Protein AF-A0A150PHY2-F1 (afdb_monomer)

Organism: Sorangium cellulosum (NCBI:txid56)

Foldseek 3Di:
DPDPDDDPPPDDPDDDLVCLVVVVLLVVLVVVQVVVVVVCVVCVVVDDDDDDDSDDDHHDDDDDDDPPDPPPPDD

Mean predicted aligned error: 11.21 Å

Secondary structure (DSSP, 8-state):
---------PPPP---HHHHHTT-HHHHHHHHHHHHHHHHHH-GGG--SSPPP-PPP-PPP--------------

Solvent-accessible surface area (backbone atoms only — not comparable to full-atom values): 5209 Å² total; per-residue (Å²): 137,83,81,88,66,82,78,74,86,64,73,80,73,92,65,55,71,68,36,40,68,67,65,46,39,56,63,53,30,51,55,49,45,54,52,51,53,52,52,40,72,74,42,50,93,80,49,84,77,75,78,79,79,56,75,74,76,74,80,67,79,88,78,84,78,78,78,75,78,82,74,78,79,84,128

Radius of gyration: 20.35 Å; Cα contacts (8 Å, |Δi|>4): 36; chains: 1; bounding box: 69×28×32 Å

Structure (mmCIF, N/CA/C/O backbone):
data_AF-A0A150PHY2-F1
#
_entry.id   AF-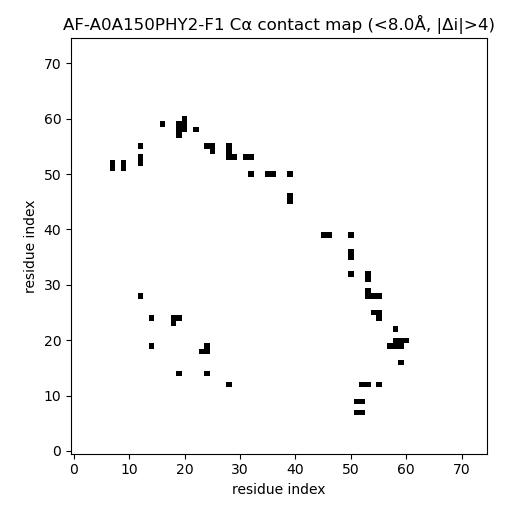A0A150PHY2-F1
#
loop_
_atom_site.group_PDB
_atom_site.id
_atom_site.type_symbol
_atom_site.label_atom_id
_atom_site.label_alt_id
_atom_site.label_comp_id
_atom_site.label_asym_id
_atom_site.label_entity_id
_atom_site.label_seq_id
_atom_site.pdbx_PDB_ins_code
_atom_site.Cartn_x
_atom_site.Cartn_y
_atom_site.Cartn_z
_atom_site.occupancy
_atom_site.B_iso_or_equiv
_atom_site.auth_seq_id
_atom_site.auth_comp_id
_atom_site.auth_asym_id
_atom_site.auth_atom_id
_atom_site.pdbx_PDB_model_num
ATOM 1 N N . MET A 1 1 ? -9.789 20.765 -7.496 1.00 33.88 1 MET A N 1
ATOM 2 C CA . MET A 1 1 ? -9.508 20.970 -6.061 1.00 33.88 1 MET A CA 1
ATOM 3 C C . MET A 1 1 ? -8.562 19.862 -5.616 1.00 33.88 1 MET A C 1
ATOM 5 O O . MET A 1 1 ? -9.016 18.793 -5.238 1.00 33.88 1 MET A O 1
ATOM 9 N N . GLN A 1 2 ? -7.258 20.053 -5.827 1.00 29.59 2 GLN A N 1
ATOM 10 C CA . GLN A 1 2 ? -6.238 19.107 -5.367 1.00 29.59 2 GLN A CA 1
ATOM 11 C C . GLN A 1 2 ? -5.921 19.493 -3.923 1.00 29.59 2 GLN A C 1
ATOM 13 O O . GLN A 1 2 ? -5.410 20.580 -3.673 1.00 29.59 2 GLN A O 1
ATOM 18 N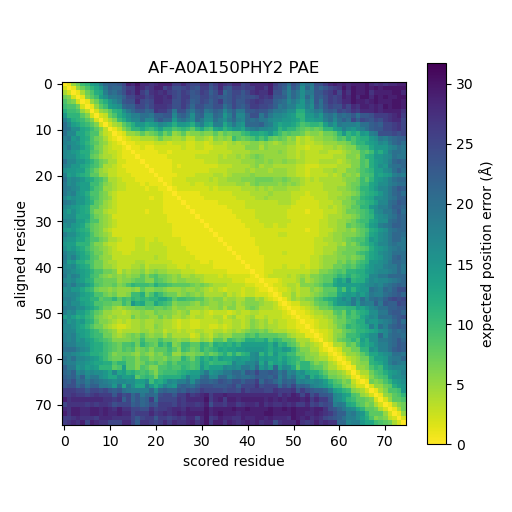 N . ASP A 1 3 ? -6.349 18.654 -2.988 1.00 36.03 3 ASP A N 1
ATOM 19 C CA . ASP A 1 3 ? -6.139 18.846 -1.558 1.00 36.03 3 ASP A CA 1
ATOM 20 C C . ASP A 1 3 ? -4.644 18.672 -1.242 1.00 36.03 3 ASP A C 1
ATOM 22 O O . ASP A 1 3 ? -4.109 17.562 -1.261 1.00 36.03 3 ASP A O 1
ATOM 26 N N . LEU A 1 4 ? -3.951 19.789 -1.003 1.00 40.22 4 LEU A N 1
ATOM 27 C CA . LEU A 1 4 ? -2.596 19.833 -0.452 1.00 40.22 4 LEU A CA 1
ATOM 28 C C . LEU A 1 4 ? -2.687 19.605 1.068 1.00 40.22 4 LEU A C 1
ATOM 30 O O . LEU A 1 4 ? -2.429 20.495 1.875 1.00 40.22 4 LEU A O 1
ATOM 34 N N . GLY A 1 5 ? -3.112 18.403 1.455 1.00 40.59 5 GLY A N 1
ATOM 35 C CA . GLY A 1 5 ? -3.266 17.988 2.843 1.00 40.59 5 GLY A CA 1
ATOM 36 C C . GLY A 1 5 ? -1.934 17.553 3.453 1.00 40.59 5 GLY A C 1
ATOM 37 O O . GLY A 1 5 ? -1.286 16.635 2.952 1.00 40.59 5 GLY A O 1
ATOM 38 N N . ALA A 1 6 ? -1.549 18.225 4.541 1.00 42.62 6 ALA A N 1
ATOM 39 C CA . ALA A 1 6 ? -0.473 17.910 5.483 1.00 42.62 6 ALA A CA 1
ATOM 40 C C . ALA A 1 6 ? 0.157 16.510 5.319 1.00 42.62 6 ALA A C 1
ATOM 42 O O . ALA A 1 6 ? -0.432 15.484 5.670 1.00 42.62 6 ALA A O 1
ATOM 43 N N . GLY A 1 7 ? 1.391 16.484 4.809 1.00 46.19 7 GLY A N 1
ATOM 44 C CA . GLY A 1 7 ? 2.152 15.266 4.565 1.00 46.19 7 GLY A CA 1
ATOM 45 C C . GLY A 1 7 ? 2.409 14.494 5.855 1.00 46.19 7 GLY A C 1
ATOM 46 O O . GLY A 1 7 ? 3.338 14.791 6.605 1.00 46.19 7 GLY A O 1
ATOM 47 N N . ASN A 1 8 ? 1.614 13.453 6.093 1.00 54.09 8 ASN A N 1
ATOM 48 C CA . ASN A 1 8 ? 2.022 12.337 6.928 1.00 54.09 8 ASN A CA 1
ATOM 49 C C . ASN A 1 8 ? 3.348 11.826 6.342 1.00 54.09 8 ASN A C 1
ATOM 51 O O . ASN A 1 8 ? 3.333 11.130 5.328 1.00 54.09 8 ASN A O 1
ATOM 55 N N . ARG A 1 9 ? 4.490 12.182 6.954 1.00 50.62 9 ARG A N 1
ATOM 56 C CA . ARG A 1 9 ? 5.836 11.653 6.642 1.00 50.62 9 ARG A CA 1
ATOM 57 C C . ARG A 1 9 ? 5.946 10.166 7.018 1.00 50.62 9 ARG A C 1
ATOM 59 O O . ARG A 1 9 ? 6.957 9.709 7.543 1.00 50.62 9 ARG A O 1
ATOM 66 N N . GLY A 1 10 ? 4.865 9.416 6.823 1.00 55.97 10 GLY A N 1
ATOM 67 C CA . GLY A 1 10 ? 4.816 7.984 6.980 1.00 55.97 10 GLY A CA 1
ATOM 68 C C . GLY A 1 10 ? 5.803 7.387 6.000 1.00 55.97 10 GLY A C 1
ATOM 69 O O . GLY A 1 10 ? 5.843 7.781 4.837 1.00 55.97 10 GLY A O 1
ATOM 70 N N . ALA A 1 11 ? 6.616 6.462 6.497 1.00 64.50 11 ALA A N 1
ATOM 71 C CA . ALA A 1 11 ? 7.607 5.781 5.692 1.00 64.50 11 ALA A CA 1
ATOM 72 C C . ALA A 1 11 ? 7.003 5.281 4.365 1.00 64.50 11 ALA A C 1
ATOM 74 O O . ALA A 1 11 ? 5.819 4.936 4.274 1.00 64.50 11 ALA A O 1
ATOM 75 N N . GLU A 1 12 ? 7.843 5.180 3.350 1.00 72.06 12 GLU A N 1
ATOM 76 C CA . GLU A 1 12 ? 7.520 4.56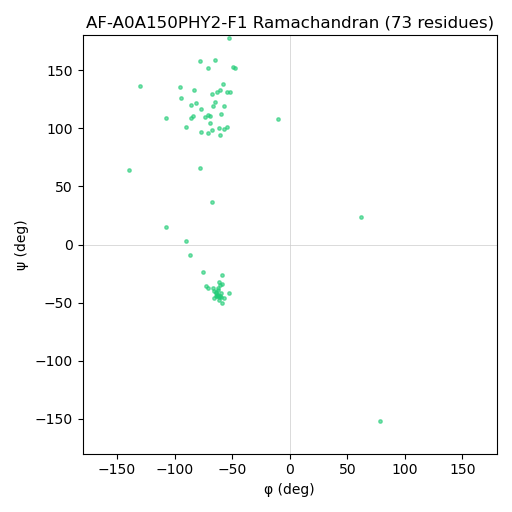6 2.066 1.00 72.06 12 GLU A CA 1
ATOM 77 C C . GLU A 1 12 ? 6.928 3.155 2.274 1.00 72.06 12 GLU A C 1
ATOM 79 O O . GLU A 1 12 ? 7.479 2.386 3.075 1.00 72.06 12 GLU A O 1
ATOM 84 N N . PRO A 1 13 ? 5.792 2.783 1.655 1.00 82.19 13 PRO A N 1
ATOM 85 C CA . PRO A 1 13 ? 5.279 1.422 1.743 1.00 82.19 13 PRO A CA 1
ATOM 86 C C . PRO A 1 13 ? 6.336 0.404 1.301 1.00 82.19 13 PRO A C 1
ATOM 88 O O . PRO A 1 13 ? 6.959 0.536 0.249 1.00 82.19 13 PRO A O 1
ATOM 91 N N . PHE A 1 14 ? 6.550 -0.637 2.109 1.00 86.50 14 PHE A N 1
ATOM 92 C CA . PHE A 1 14 ? 7.573 -1.633 1.802 1.00 86.50 14 PHE A CA 1
ATOM 93 C C . PHE A 1 14 ? 7.164 -2.472 0.588 1.00 86.50 14 PHE A C 1
ATOM 95 O O . PHE A 1 14 ? 6.254 -3.298 0.670 1.00 86.50 14 PHE A O 1
ATOM 102 N N . VAL A 1 15 ? 7.856 -2.287 -0.527 1.00 89.06 15 VAL A N 1
ATOM 103 C CA . VAL A 1 15 ? 7.714 -3.079 -1.751 1.00 89.06 15 VAL A CA 1
ATOM 104 C C . VAL A 1 15 ? 9.112 -3.505 -2.177 1.00 89.06 15 VAL A C 1
ATOM 106 O O . VAL A 1 15 ? 10.046 -2.700 -2.108 1.00 89.06 15 VAL A O 1
ATOM 109 N N . THR A 1 16 ? 9.287 -4.762 -2.584 1.00 89.12 16 THR A N 1
ATOM 110 C CA . THR A 1 16 ? 10.609 -5.229 -3.015 1.00 89.12 16 THR A CA 1
ATOM 111 C C . THR A 1 16 ? 10.984 -4.602 -4.363 1.00 89.12 16 THR A C 1
ATOM 113 O O . THR A 1 16 ? 1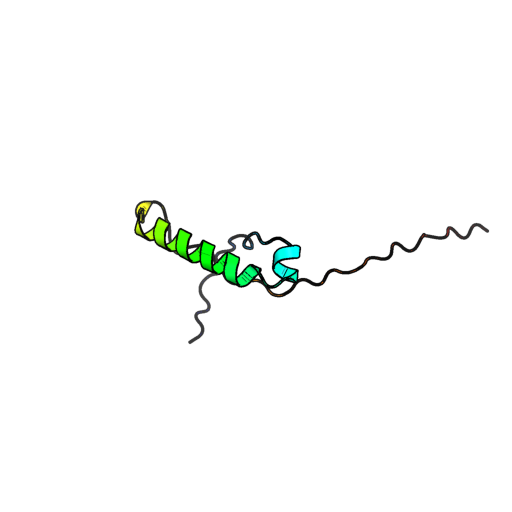0.093 -4.306 -5.166 1.00 89.12 16 THR A O 1
ATOM 116 N N . PRO A 1 17 ? 12.282 -4.411 -4.668 1.00 87.75 17 PRO A N 1
ATOM 117 C CA . PRO A 1 17 ? 12.700 -3.964 -5.995 1.00 87.75 17 PRO A CA 1
ATOM 118 C C . PRO A 1 17 ? 12.128 -4.846 -7.113 1.00 87.75 17 PRO A C 1
ATOM 120 O O . PRO A 1 17 ? 11.602 -4.328 -8.089 1.00 87.75 17 PRO A O 1
ATOM 123 N N . ASN A 1 18 ? 12.120 -6.172 -6.935 1.00 89.31 18 ASN A N 1
ATOM 124 C CA . ASN A 1 18 ? 11.545 -7.109 -7.905 1.00 89.31 18 ASN A CA 1
ATOM 125 C C . ASN A 1 18 ? 10.030 -6.913 -8.109 1.00 89.31 18 ASN A C 1
ATOM 127 O O . ASN A 1 18 ? 9.545 -7.021 -9.232 1.00 89.31 18 ASN A O 1
ATOM 131 N N . ASP A 1 19 ? 9.267 -6.605 -7.056 1.00 90.25 19 ASP A N 1
ATOM 132 C CA . ASP A 1 19 ? 7.837 -6.298 -7.192 1.00 90.25 19 ASP A CA 1
ATOM 133 C C . ASP A 1 19 ? 7.601 -5.008 -7.974 1.00 90.25 19 ASP A C 1
ATOM 135 O O . ASP A 1 19 ? 6.714 -4.990 -8.825 1.00 90.25 19 ASP A O 1
ATOM 139 N N . ARG A 1 20 ? 8.427 -3.976 -7.750 1.00 88.44 20 ARG A N 1
ATOM 140 C CA . ARG A 1 20 ? 8.384 -2.737 -8.541 1.00 88.44 20 ARG A CA 1
ATOM 141 C C . ARG A 1 20 ? 8.780 -2.984 -9.997 1.00 88.44 20 ARG A C 1
ATOM 143 O O . ARG A 1 20 ? 8.063 -2.565 -10.897 1.00 88.44 20 ARG A O 1
ATOM 150 N N . HIS A 1 21 ? 9.865 -3.721 -10.245 1.00 86.69 21 HIS A N 1
ATOM 151 C CA . HIS A 1 21 ? 10.318 -4.050 -11.60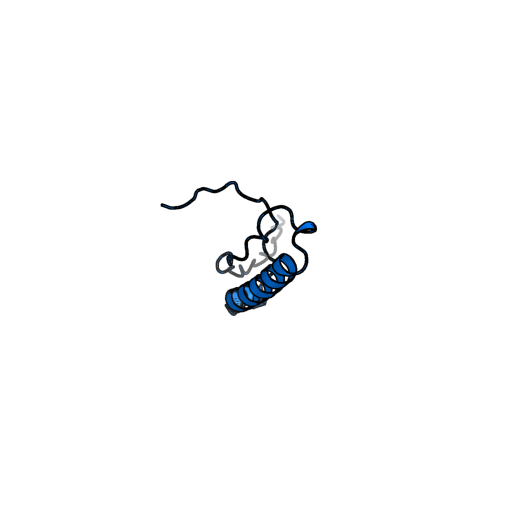3 1.00 86.69 21 HIS A CA 1
ATOM 152 C C . HIS A 1 21 ? 9.289 -4.862 -12.394 1.00 86.69 21 HIS A C 1
ATOM 154 O O . HIS A 1 21 ? 9.196 -4.719 -13.608 1.00 86.69 21 HIS A O 1
ATOM 160 N N . ARG A 1 22 ? 8.506 -5.707 -11.716 1.00 88.88 22 ARG A N 1
ATOM 161 C CA . ARG A 1 22 ? 7.432 -6.496 -12.335 1.00 88.88 22 ARG A CA 1
ATOM 162 C C . ARG A 1 22 ? 6.070 -5.790 -12.336 1.00 88.88 22 ARG A C 1
ATOM 164 O O . ARG A 1 22 ? 5.090 -6.422 -12.716 1.00 88.88 22 ARG A O 1
ATOM 171 N N . GLY A 1 23 ? 5.976 -4.543 -11.862 1.00 88.50 23 GLY A N 1
ATOM 172 C CA . GLY A 1 23 ? 4.712 -3.796 -11.769 1.00 88.50 23 GLY A CA 1
ATOM 173 C C . GLY A 1 23 ? 3.662 -4.426 -10.840 1.00 88.50 23 GLY A C 1
ATOM 174 O O . GLY A 1 23 ? 2.464 -4.215 -11.012 1.00 88.50 23 GLY A O 1
ATOM 175 N N . ARG A 1 24 ? 4.084 -5.251 -9.872 1.00 91.31 24 ARG A N 1
ATOM 176 C CA . ARG A 1 24 ? 3.193 -5.924 -8.901 1.00 91.31 24 ARG A CA 1
ATOM 177 C C . ARG A 1 24 ? 2.896 -5.064 -7.671 1.00 91.31 24 ARG A C 1
ATOM 179 O O . ARG A 1 24 ? 2.063 -5.426 -6.839 1.00 91.31 24 ARG A O 1
ATOM 186 N N . ASP A 1 25 ? 3.590 -3.945 -7.546 1.00 91.12 25 ASP A N 1
ATOM 187 C CA . ASP A 1 25 ? 3.506 -2.993 -6.448 1.00 91.12 25 ASP A CA 1
ATOM 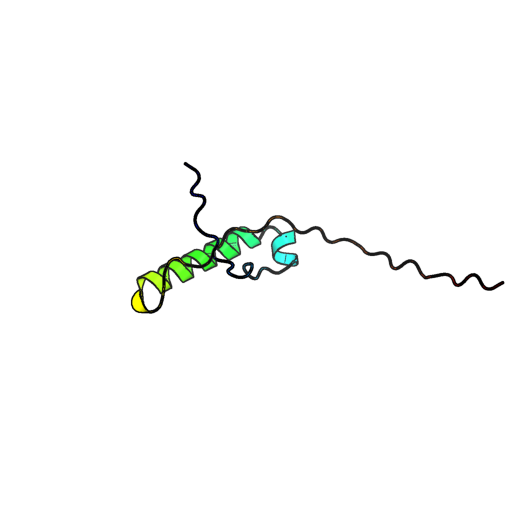188 C C . ASP A 1 25 ? 2.099 -2.401 -6.284 1.00 91.12 25 ASP A C 1
ATOM 190 O O . ASP A 1 25 ? 1.569 -2.407 -5.173 1.00 91.12 25 ASP A O 1
ATOM 194 N N . GLY A 1 26 ? 1.451 -1.990 -7.376 1.00 90.12 26 GLY A N 1
ATOM 195 C CA . GLY A 1 26 ? 0.103 -1.418 -7.335 1.00 90.12 26 GLY A CA 1
ATOM 196 C C . GLY A 1 26 ? -0.929 -2.372 -6.725 1.00 90.12 26 GLY A C 1
ATOM 197 O O . GLY A 1 26 ? -1.635 -2.013 -5.779 1.00 90.12 26 GLY A O 1
ATOM 198 N N . ALA A 1 27 ? -0.972 -3.619 -7.205 1.00 91.62 27 ALA A N 1
ATOM 199 C CA . ALA A 1 27 ? -1.893 -4.636 -6.692 1.00 91.62 27 ALA A CA 1
ATOM 200 C C . ALA A 1 27 ? -1.610 -4.982 -5.218 1.00 91.62 27 ALA A C 1
ATOM 202 O O . ALA A 1 27 ? -2.535 -5.098 -4.408 1.00 91.62 27 ALA A O 1
ATOM 203 N N . LEU A 1 28 ? -0.329 -5.089 -4.846 1.00 91.81 28 LEU A N 1
ATOM 204 C CA . LEU A 1 28 ? 0.092 -5.371 -3.473 1.00 91.81 28 LEU A CA 1
ATOM 205 C C . LEU A 1 28 ? -0.326 -4.254 -2.503 1.00 91.81 28 LEU A C 1
ATOM 207 O O . LEU A 1 28 ? -0.821 -4.530 -1.405 1.00 91.81 28 LEU A O 1
ATOM 211 N N . LEU A 1 29 ? -0.135 -2.994 -2.895 1.00 92.94 29 LEU A N 1
ATOM 212 C CA . LEU A 1 29 ? -0.489 -1.839 -2.072 1.00 92.94 29 LEU A CA 1
ATOM 213 C C . LEU A 1 29 ? -2.004 -1.651 -1.962 1.00 92.94 29 LEU A C 1
ATOM 215 O O . LEU A 1 29 ? -2.490 -1.375 -0.864 1.00 92.94 29 LEU A O 1
ATOM 219 N N . ALA A 1 30 ? -2.759 -1.899 -3.035 1.00 91.62 30 ALA A N 1
ATOM 220 C CA . ALA A 1 30 ? -4.221 -1.878 -3.001 1.00 91.62 30 ALA A CA 1
ATOM 221 C C . ALA A 1 30 ? -4.790 -2.929 -2.030 1.00 91.62 30 ALA A C 1
ATOM 223 O O . ALA A 1 30 ? -5.644 -2.612 -1.195 1.00 91.62 30 ALA A O 1
ATOM 224 N N . ALA A 1 31 ? -4.266 -4.160 -2.069 1.00 93.75 31 ALA A N 1
ATOM 225 C CA . ALA A 1 31 ? -4.677 -5.223 -1.153 1.00 93.75 31 ALA A CA 1
ATOM 226 C C . ALA A 1 31 ? -4.402 -4.850 0.315 1.00 93.75 31 ALA A C 1
ATOM 228 O O . ALA A 1 31 ? -5.264 -5.005 1.185 1.00 93.75 31 ALA A O 1
ATOM 229 N N . ARG A 1 32 ? -3.221 -4.287 0.599 1.00 93.56 32 ARG A N 1
ATOM 230 C CA . ARG A 1 32 ? -2.870 -3.808 1.946 1.00 93.56 32 ARG A CA 1
ATOM 231 C C . ARG A 1 32 ? -3.768 -2.662 2.394 1.00 93.56 32 ARG A C 1
ATOM 233 O O . ARG A 1 32 ? -4.238 -2.678 3.531 1.00 93.56 32 ARG A O 1
ATOM 240 N N . HIS A 1 33 ? -4.065 -1.717 1.507 1.00 92.88 33 HIS A N 1
ATOM 241 C CA . HIS A 1 33 ? -4.967 -0.616 1.815 1.00 92.88 33 HIS A CA 1
ATOM 242 C C . HIS A 1 33 ? -6.341 -1.133 2.265 1.00 92.88 33 HIS A C 1
ATOM 244 O O . HIS A 1 33 ? -6.838 -0.713 3.312 1.00 92.88 33 HIS A O 1
ATOM 250 N N . ALA A 1 34 ? -6.915 -2.107 1.553 1.00 93.50 34 ALA A N 1
ATOM 251 C CA . AL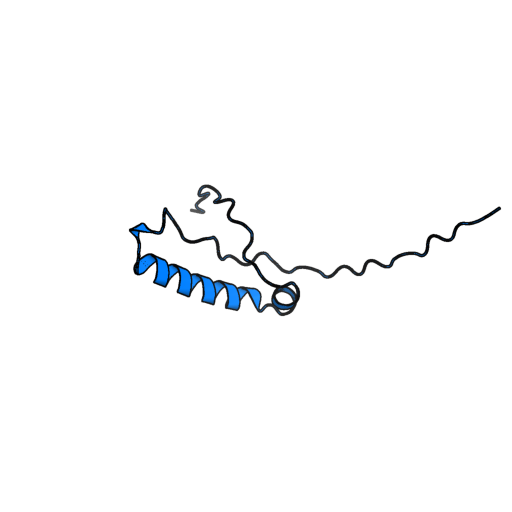A A 1 34 ? -8.205 -2.700 1.908 1.00 93.50 34 ALA A CA 1
ATOM 252 C C . ALA A 1 34 ? -8.198 -3.355 3.304 1.00 93.50 34 ALA A C 1
ATOM 254 O O . ALA A 1 34 ? -9.131 -3.158 4.093 1.00 93.50 34 ALA A O 1
ATOM 255 N N . ILE A 1 35 ? -7.125 -4.080 3.647 1.00 94.12 35 ILE A N 1
ATOM 256 C CA . ILE A 1 35 ? -6.948 -4.691 4.975 1.00 94.12 35 ILE A CA 1
ATOM 257 C C . ILE A 1 35 ? -6.906 -3.612 6.062 1.00 94.12 35 ILE A C 1
ATOM 259 O O . ILE A 1 35 ? -7.618 -3.714 7.064 1.00 94.12 35 ILE A O 1
ATOM 263 N N . TYR A 1 36 ? -6.117 -2.556 5.856 1.00 91.62 36 TYR A N 1
ATOM 264 C CA . TYR A 1 36 ? -5.966 -1.474 6.829 1.00 91.62 36 TYR A CA 1
ATOM 265 C C . TYR A 1 36 ? -7.257 -0.672 7.009 1.00 91.62 36 TYR A C 1
ATOM 267 O O . TYR A 1 36 ? -7.612 -0.331 8.137 1.00 91.62 36 TYR A O 1
ATOM 275 N N . GLN A 1 37 ? -8.011 -0.437 5.934 1.00 92.00 37 GLN A N 1
ATOM 276 C CA . GLN A 1 37 ? -9.334 0.173 6.040 1.00 92.00 37 GLN A CA 1
ATOM 277 C C . GLN A 1 37 ? -10.298 -0.699 6.853 1.00 92.00 37 GLN A C 1
ATOM 279 O O . GLN A 1 37 ? -11.017 -0.187 7.712 1.00 92.00 37 GLN A O 1
ATOM 284 N N . ARG A 1 38 ? -10.304 -2.021 6.627 1.00 94.00 38 ARG A N 1
ATOM 285 C CA . ARG A 1 38 ? -11.139 -2.949 7.404 1.00 94.00 38 ARG A CA 1
ATOM 286 C C . ARG A 1 38 ? -10.738 -2.963 8.879 1.00 94.00 38 ARG A C 1
ATOM 288 O O . ARG A 1 38 ? -11.613 -2.906 9.740 1.00 94.00 38 ARG A O 1
ATOM 295 N N . ALA A 1 39 ? -9.440 -2.996 9.172 1.00 92.62 39 ALA A N 1
ATOM 296 C CA . ALA A 1 39 ? -8.926 -2.944 10.538 1.00 92.62 39 ALA A CA 1
ATOM 297 C C . ALA A 1 39 ? -9.293 -1.627 11.240 1.00 92.62 39 ALA A C 1
ATOM 299 O O . ALA A 1 39 ? -9.683 -1.638 12.407 1.00 92.62 39 ALA A O 1
ATOM 300 N N . ARG A 1 40 ? -9.238 -0.500 10.519 1.00 90.62 40 ARG A N 1
ATOM 301 C CA . ARG A 1 40 ? -9.665 0.804 11.035 1.00 90.62 40 ARG A CA 1
ATOM 302 C C . ARG A 1 40 ? -11.153 0.846 11.354 1.00 90.62 40 ARG A C 1
ATOM 304 O O . ARG A 1 40 ? -11.514 1.304 12.432 1.00 90.62 40 ARG A O 1
ATOM 311 N N . ARG A 1 41 ? -12.004 0.316 10.469 1.00 91.56 41 ARG A N 1
ATOM 312 C CA . ARG A 1 41 ? -13.451 0.208 10.723 1.00 91.56 41 ARG A CA 1
ATOM 313 C C . ARG A 1 41 ? -13.766 -0.658 11.946 1.00 91.56 41 ARG A C 1
ATOM 315 O O . ARG A 1 41 ? -14.711 -0.360 12.662 1.00 91.56 41 ARG A O 1
ATOM 322 N N . ARG A 1 42 ? -12.978 -1.710 12.195 1.00 94.06 42 ARG A N 1
ATOM 323 C CA . ARG A 1 42 ? -13.191 -2.629 13.325 1.00 94.06 42 ARG A CA 1
ATOM 324 C C . ARG A 1 42 ? -12.820 -2.018 14.678 1.00 94.06 42 ARG A C 1
ATOM 326 O O . ARG A 1 42 ? -13.458 -2.343 15.672 1.00 94.06 42 ARG A O 1
ATOM 333 N N . THR A 1 43 ? -11.780 -1.189 14.740 1.00 91.56 43 THR A N 1
ATOM 334 C CA . THR A 1 43 ? -11.256 -0.688 16.023 1.00 91.56 43 THR A CA 1
ATOM 335 C C . THR A 1 43 ? -10.878 0.792 15.933 1.00 91.56 43 THR A C 1
ATOM 337 O O . THR A 1 43 ? -9.700 1.122 16.068 1.00 91.56 43 THR A O 1
ATOM 340 N N . PRO A 1 44 ? -11.836 1.708 15.698 1.00 88.69 44 PRO A N 1
ATOM 341 C CA . PRO A 1 44 ? -11.542 3.104 15.363 1.00 88.69 44 PRO A CA 1
ATOM 342 C C . PRO A 1 44 ? -10.724 3.833 16.437 1.00 88.69 44 PRO A C 1
ATOM 344 O O . PRO A 1 44 ? -9.831 4.594 16.088 1.00 88.69 44 PRO A O 1
ATOM 347 N N . LEU A 1 45 ? -10.932 3.519 17.722 1.00 92.44 45 LEU A N 1
ATOM 348 C CA . LEU A 1 45 ? -10.185 4.092 18.855 1.00 92.44 45 LEU A CA 1
ATOM 349 C C . LEU A 1 45 ? -8.665 3.854 18.787 1.00 92.44 45 LEU A C 1
ATOM 351 O O . LEU A 1 45 ? -7.895 4.635 19.333 1.00 92.44 45 LEU A O 1
ATOM 355 N N . ARG A 1 46 ? -8.216 2.791 18.104 1.00 89.38 46 ARG A N 1
ATOM 356 C CA . ARG A 1 46 ? -6.786 2.495 17.909 1.00 89.38 46 ARG A CA 1
ATOM 357 C C . ARG A 1 46 ? -6.135 3.415 16.868 1.00 89.38 46 ARG A C 1
ATOM 359 O O . ARG A 1 46 ? -4.914 3.544 16.842 1.00 89.38 46 ARG A O 1
ATOM 366 N N . TRP A 1 47 ? -6.918 3.987 15.956 1.00 84.06 47 TRP A N 1
ATOM 367 C CA . TRP A 1 47 ? -6.404 4.699 14.789 1.00 84.06 47 TRP A CA 1
ATOM 368 C C . TRP A 1 47 ? -6.601 6.200 14.956 1.00 84.06 47 TRP A C 1
ATOM 370 O O . TRP A 1 47 ? -7.713 6.705 14.834 1.00 84.06 47 TRP A O 1
ATOM 380 N N . ILE A 1 48 ? -5.504 6.925 15.165 1.00 81.44 48 ILE A N 1
ATOM 381 C CA . ILE A 1 48 ? -5.517 8.386 15.123 1.00 81.44 48 ILE A CA 1
ATOM 382 C C . ILE A 1 48 ? -5.376 8.807 13.657 1.00 81.44 48 ILE A C 1
ATOM 384 O O . ILE A 1 48 ? -4.333 8.606 13.036 1.00 81.44 48 ILE A O 1
ATOM 388 N N . GLY A 1 49 ? -6.446 9.365 13.093 1.00 82.12 49 GLY A N 1
ATOM 389 C CA . GLY A 1 49 ? -6.452 9.895 11.729 1.00 82.12 49 GLY A CA 1
ATOM 390 C C . GLY A 1 49 ? -6.576 8.837 10.626 1.00 82.12 49 GLY A C 1
ATOM 391 O O . GLY A 1 49 ? -7.224 7.799 10.787 1.00 82.12 49 GLY A O 1
ATOM 392 N N . GLN A 1 50 ? -6.027 9.158 9.452 1.00 81.06 50 GLN A N 1
ATOM 393 C CA . GLN A 1 50 ? -6.131 8.333 8.246 1.00 81.06 50 GLN A CA 1
ATOM 394 C C . GLN A 1 50 ? -5.171 7.136 8.276 1.00 81.06 50 GLN A C 1
ATOM 396 O O . GLN A 1 50 ? -4.146 7.139 8.957 1.00 81.06 50 GLN A O 1
ATOM 401 N N . THR A 1 51 ? -5.484 6.101 7.492 1.00 84.44 51 THR A N 1
ATOM 402 C CA . THR A 1 51 ? -4.514 5.032 7.220 1.00 84.44 51 THR A CA 1
ATOM 403 C C . THR A 1 51 ? -3.319 5.589 6.439 1.00 84.44 51 THR A C 1
ATOM 405 O O . THR A 1 51 ? -3.429 6.627 5.790 1.00 84.44 51 THR A O 1
ATOM 408 N N . ARG A 1 52 ? -2.176 4.894 6.490 1.00 84.88 52 ARG A N 1
ATOM 409 C CA . ARG A 1 52 ? -0.949 5.256 5.753 1.00 84.88 52 ARG A CA 1
ATOM 410 C C . ARG A 1 52 ? -1.231 5.528 4.268 1.00 84.88 52 ARG A C 1
ATOM 412 O O . ARG A 1 52 ? -2.163 4.957 3.710 1.00 84.88 52 ARG A O 1
ATOM 419 N N . ASN A 1 53 ? -0.411 6.367 3.635 1.00 84.69 53 ASN A N 1
ATOM 420 C CA . ASN A 1 53 ? -0.451 6.548 2.185 1.00 84.69 53 ASN A CA 1
ATOM 421 C C . ASN A 1 53 ? -0.044 5.233 1.491 1.00 84.69 53 ASN A C 1
ATOM 423 O O . ASN A 1 53 ? 1.037 4.712 1.751 1.00 84.69 53 ASN A O 1
ATOM 427 N N . TRP A 1 54 ? -0.922 4.696 0.641 1.00 86.38 54 TRP A N 1
ATOM 428 C CA . TRP A 1 54 ? -0.720 3.447 -0.110 1.00 86.38 54 TRP A CA 1
ATOM 429 C C . TRP A 1 54 ? -0.475 3.686 -1.604 1.00 86.38 54 TRP A C 1
ATOM 431 O O . TRP A 1 54 ? -0.598 2.762 -2.403 1.00 86.38 54 TRP A O 1
ATOM 441 N N . THR A 1 55 ? -0.163 4.921 -1.991 1.00 83.25 55 THR A N 1
ATOM 442 C CA . THR A 1 55 ? 0.160 5.258 -3.378 1.00 83.25 55 THR A CA 1
ATOM 443 C C . THR A 1 55 ? 1.491 4.607 -3.765 1.00 83.25 55 THR A C 1
ATOM 445 O O . THR A 1 55 ? 2.456 4.752 -3.011 1.00 83.25 55 THR A O 1
ATOM 448 N N . PRO A 1 56 ? 1.570 3.880 -4.894 1.00 77.62 56 PRO A N 1
ATOM 449 C CA . PRO A 1 56 ? 2.840 3.367 -5.389 1.00 77.62 56 PRO A CA 1
ATOM 450 C C . PRO A 1 56 ? 3.773 4.525 -5.747 1.00 77.62 56 PRO A C 1
ATOM 452 O O . PRO A 1 56 ? 3.384 5.455 -6.453 1.00 77.62 56 PRO A O 1
ATOM 455 N N . VAL A 1 57 ? 5.014 4.459 -5.271 1.00 75.94 57 VAL A N 1
ATOM 456 C CA . VAL A 1 57 ? 6.100 5.292 -5.791 1.00 75.94 57 VAL A CA 1
ATOM 457 C C . VAL A 1 57 ? 6.645 4.618 -7.034 1.00 75.94 57 VAL A C 1
ATOM 459 O O . VAL A 1 57 ? 6.832 3.403 -7.036 1.00 75.94 57 VAL A O 1
ATOM 462 N N . GLY A 1 58 ? 6.823 5.425 -8.082 1.00 73.88 58 GLY A N 1
ATOM 463 C CA . GLY A 1 58 ? 7.044 4.998 -9.459 1.00 73.88 58 GLY A CA 1
ATOM 464 C C . GLY A 1 58 ? 8.189 3.999 -9.686 1.00 73.88 58 GLY A C 1
ATOM 465 O O . GLY A 1 58 ? 8.912 3.610 -8.765 1.00 73.88 58 GLY A O 1
ATOM 466 N N . PRO A 1 59 ? 8.366 3.564 -10.942 1.00 71.94 59 PRO A N 1
ATOM 467 C CA . PRO A 1 59 ? 9.302 2.500 -11.275 1.00 71.94 59 PRO A CA 1
ATOM 468 C C . PRO A 1 59 ? 10.729 2.844 -10.834 1.00 71.94 59 PRO A C 1
ATOM 470 O O . PRO A 1 59 ? 11.206 3.965 -11.007 1.00 71.94 59 PRO A O 1
ATOM 473 N N . VAL A 1 60 ? 11.420 1.848 -10.281 1.00 72.31 60 VAL A N 1
ATOM 474 C CA . VAL A 1 60 ? 12.846 1.939 -9.953 1.00 72.31 60 VAL A CA 1
ATOM 475 C C . VAL A 1 60 ? 13.639 1.342 -11.107 1.00 72.31 60 VAL A C 1
ATOM 477 O O . VAL A 1 60 ? 13.303 0.267 -11.602 1.00 72.31 60 VAL A O 1
ATOM 480 N N . THR A 1 61 ? 14.711 2.017 -11.513 1.00 76.56 61 THR A N 1
ATOM 481 C CA . THR A 1 61 ? 15.656 1.508 -12.512 1.00 76.56 61 THR A CA 1
ATOM 482 C C . THR A 1 61 ? 16.822 0.827 -11.809 1.00 76.56 61 THR A C 1
ATOM 484 O O . THR A 1 61 ? 17.479 1.431 -10.959 1.00 76.56 61 THR A O 1
ATOM 487 N N . LEU A 1 62 ? 17.107 -0.423 -12.177 1.00 76.69 62 LEU A N 1
ATOM 488 C CA . LEU A 1 62 ? 18.328 -1.093 -11.744 1.00 76.69 62 LEU A CA 1
ATOM 489 C C . LEU A 1 62 ? 19.497 -0.493 -12.529 1.00 76.69 62 LEU A C 1
ATOM 491 O O . LEU A 1 62 ? 19.604 -0.699 -13.736 1.00 76.69 62 LEU A O 1
ATOM 495 N N . LYS A 1 63 ? 20.360 0.272 -11.856 1.00 75.50 63 LYS A N 1
ATOM 496 C CA . LYS A 1 63 ? 21.602 0.761 -12.462 1.00 75.50 63 LYS A CA 1
ATOM 497 C C . LYS A 1 63 ? 22.693 -0.290 -12.295 1.00 75.50 63 LYS A C 1
ATOM 499 O O . LYS A 1 63 ? 23.042 -0.642 -11.167 1.00 75.50 63 LYS A O 1
ATOM 504 N N . LEU A 1 64 ? 23.234 -0.763 -13.414 1.00 79.00 64 LEU A N 1
ATOM 505 C CA . LEU A 1 64 ? 24.467 -1.536 -13.426 1.00 79.00 64 LEU A CA 1
ATOM 506 C C . LEU A 1 64 ? 25.615 -0.580 -13.092 1.00 79.00 64 LEU A C 1
ATOM 508 O O . LEU A 1 64 ? 25.915 0.320 -13.871 1.00 79.00 64 LEU A O 1
ATOM 512 N N . HIS A 1 65 ? 26.221 -0.748 -11.921 1.00 73.69 65 HIS A N 1
ATOM 513 C CA . HIS A 1 65 ? 27.476 -0.080 -11.608 1.00 73.69 65 HIS A CA 1
ATOM 514 C C . HIS A 1 65 ? 28.581 -1.031 -12.052 1.00 73.69 65 HIS A C 1
ATOM 516 O O . HIS A 1 65 ? 28.841 -2.038 -11.393 1.00 73.69 65 HIS A O 1
ATOM 522 N N . THR A 1 66 ? 29.171 -0.755 -13.212 1.00 77.44 66 THR A N 1
ATOM 523 C CA . THR A 1 66 ? 30.422 -1.404 -13.594 1.00 77.44 66 THR A CA 1
ATOM 524 C C . THR A 1 66 ? 31.474 -0.892 -12.628 1.00 77.44 66 THR A C 1
ATOM 526 O O . THR A 1 66 ? 31.687 0.310 -12.533 1.00 77.44 66 THR A O 1
ATOM 529 N N . HIS A 1 67 ? 32.087 -1.783 -11.858 1.00 67.19 67 HIS A N 1
ATOM 530 C CA . HIS A 1 67 ? 33.253 -1.402 -11.080 1.00 67.19 67 HIS A CA 1
ATOM 531 C C . HIS A 1 67 ? 34.419 -1.355 -12.068 1.00 67.19 67 HIS A C 1
ATOM 533 O O . HIS A 1 67 ? 34.962 -2.403 -12.421 1.00 67.19 67 HIS A O 1
ATOM 539 N N . GLU A 1 68 ? 34.767 -0.175 -12.589 1.00 62.91 68 GLU A N 1
ATOM 540 C CA . GLU A 1 68 ? 36.044 -0.036 -13.284 1.00 62.91 68 GLU A CA 1
ATOM 541 C C . GLU A 1 68 ? 37.159 -0.450 -12.314 1.00 62.91 68 GLU A C 1
ATOM 543 O O . GLU A 1 68 ? 37.303 0.092 -11.215 1.00 62.91 68 GLU A O 1
ATOM 548 N N . ALA A 1 69 ? 37.917 -1.481 -12.689 1.00 64.12 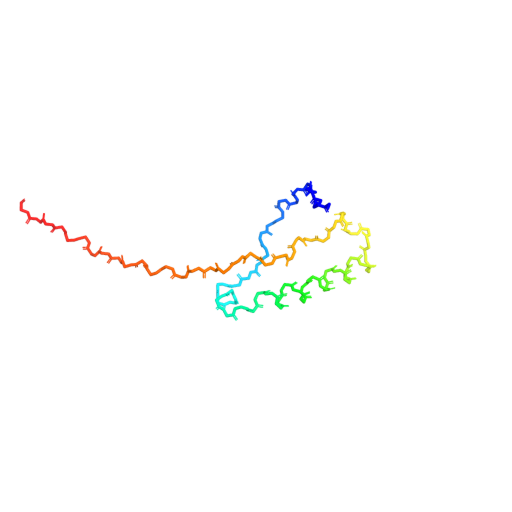69 ALA A N 1
ATOM 549 C CA . ALA A 1 69 ? 39.138 -1.826 -11.988 1.00 64.12 69 ALA A CA 1
ATOM 550 C C . ALA A 1 69 ? 40.053 -0.605 -12.085 1.00 64.12 69 ALA A C 1
ATOM 552 O O . ALA A 1 69 ? 40.481 -0.236 -13.179 1.00 64.12 69 ALA A O 1
ATOM 553 N N . GLN A 1 70 ? 40.305 0.051 -10.952 1.00 57.62 70 GLN A N 1
ATOM 554 C CA . GLN A 1 70 ? 41.303 1.104 -10.848 1.00 57.62 70 GLN A CA 1
ATOM 555 C C . GLN A 1 70 ? 42.653 0.484 -11.211 1.00 57.62 70 GLN A C 1
ATOM 557 O O . GLN A 1 70 ? 43.317 -0.135 -10.381 1.00 57.62 70 GLN A O 1
ATOM 562 N N . ALA A 1 71 ? 43.032 0.598 -12.482 1.00 60.06 71 ALA A N 1
ATOM 563 C CA . ALA A 1 71 ? 44.378 0.316 -12.925 1.00 60.06 71 ALA A CA 1
ATOM 564 C C . ALA A 1 71 ? 45.264 1.395 -12.303 1.00 60.06 71 ALA A C 1
ATOM 566 O O . ALA A 1 71 ? 45.323 2.529 -12.776 1.00 60.06 71 ALA A O 1
ATOM 567 N N . VAL A 1 72 ? 45.906 1.039 -11.192 1.00 57.66 72 VAL A N 1
ATOM 568 C CA . VAL A 1 72 ? 47.085 1.737 -10.693 1.00 57.66 72 VAL A CA 1
ATOM 569 C C . VAL A 1 72 ? 48.110 1.684 -11.822 1.00 57.66 72 VAL A C 1
ATOM 571 O O . VAL A 1 72 ? 48.756 0.662 -12.046 1.00 57.66 72 VAL A O 1
ATOM 574 N N . VAL A 1 73 ? 48.210 2.775 -12.579 1.00 60.78 73 VAL A N 1
ATOM 575 C CA . VAL A 1 73 ? 49.354 3.027 -13.451 1.00 60.78 73 VAL A CA 1
ATOM 576 C C . VAL A 1 73 ? 50.510 3.340 -12.514 1.00 60.78 73 VAL A C 1
ATOM 578 O O . VAL A 1 73 ? 50.631 4.445 -11.994 1.00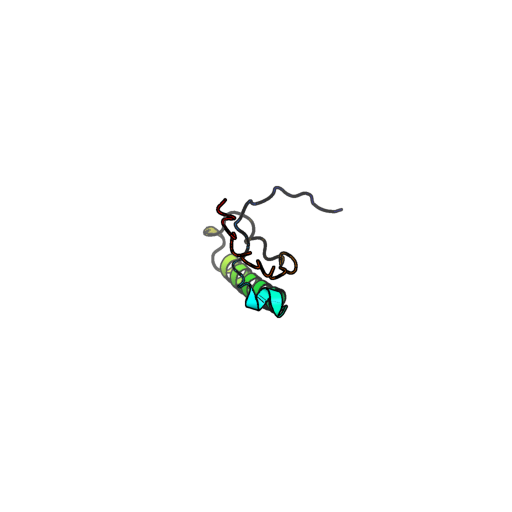 60.78 73 VAL A O 1
ATOM 581 N N . GLY A 1 74 ? 51.300 2.311 -12.224 1.00 67.38 74 GLY A N 1
ATOM 582 C CA . GLY A 1 74 ? 52.640 2.490 -11.703 1.00 67.38 74 GLY A CA 1
ATOM 583 C C . GLY A 1 74 ? 53.560 2.894 -12.847 1.00 67.38 74 GLY A C 1
ATOM 584 O O . GLY A 1 74 ? 53.737 2.102 -13.768 1.00 67.38 74 GLY A O 1
ATOM 585 N N . THR A 1 75 ? 54.119 4.099 -12.754 1.00 45.62 75 THR A N 1
ATOM 586 C CA . THR A 1 75 ? 55.460 4.504 -13.213 1.00 45.62 75 THR A CA 1
ATOM 587 C C . THR A 1 75 ? 55.823 5.805 -12.523 1.00 45.62 75 THR A C 1
ATOM 589 O O . THR A 1 75 ? 54.990 6.736 -12.614 1.00 45.62 75 THR A O 1
#

pLDDT: mean 77.02, std 17.27, range [29.59, 94.12]

Sequence (75 aa):
MQDLGAGNRGAEPFVTPNDRHRGRDGALLAARHAIYQRARRRTPLRWIGQTRNWTPVGPVTLKLHTHEAQAVVGT